Protein AF-A0A9Q0P7J5-F1 (afdb_monomer_lite)

Structure (mmCIF, N/CA/C/O backbone):
data_AF-A0A9Q0P7J5-F1
#
_entry.id   AF-A0A9Q0P7J5-F1
#
loop_
_atom_site.group_PDB
_atom_site.id
_atom_site.type_symbol
_atom_site.label_atom_id
_atom_site.label_alt_id
_atom_site.label_comp_id
_atom_site.label_asym_id
_atom_site.label_entity_id
_atom_site.label_seq_id
_atom_site.pdbx_PDB_ins_code
_atom_site.Cartn_x
_atom_site.Cartn_y
_atom_site.Cartn_z
_atom_site.occupancy
_atom_site.B_iso_or_equiv
_atom_site.auth_seq_id
_atom_site.auth_comp_id
_atom_site.auth_asym_id
_atom_site.auth_atom_id
_atom_site.pdbx_PDB_model_num
ATOM 1 N N . MET A 1 1 ? 75.384 2.732 -0.568 1.00 42.72 1 MET A N 1
ATOM 2 C CA . MET A 1 1 ? 74.610 3.486 0.441 1.00 42.72 1 MET A CA 1
ATOM 3 C C . MET A 1 1 ? 73.127 3.228 0.203 1.00 42.72 1 MET A C 1
ATOM 5 O O . MET A 1 1 ? 72.588 3.814 -0.728 1.00 42.72 1 MET A O 1
ATOM 9 N N . PRO A 1 2 ? 72.485 2.300 0.934 1.00 42.25 2 PRO A N 1
ATOM 10 C CA . PRO A 1 2 ? 71.055 2.042 0.808 1.00 42.25 2 PRO A CA 1
ATOM 11 C C . PRO A 1 2 ? 70.275 2.961 1.760 1.00 42.25 2 PRO A C 1
ATOM 13 O O . PRO A 1 2 ? 70.512 2.957 2.964 1.00 42.25 2 PRO A O 1
ATOM 16 N N . GLY A 1 3 ? 69.371 3.772 1.210 1.00 39.25 3 GLY A N 1
ATOM 17 C CA . GLY A 1 3 ? 68.457 4.631 1.963 1.00 39.25 3 GLY A CA 1
ATOM 18 C C . GLY A 1 3 ? 67.055 4.035 1.963 1.00 39.25 3 GLY A C 1
ATOM 19 O O . GLY A 1 3 ? 66.288 4.227 1.026 1.00 39.25 3 GLY A O 1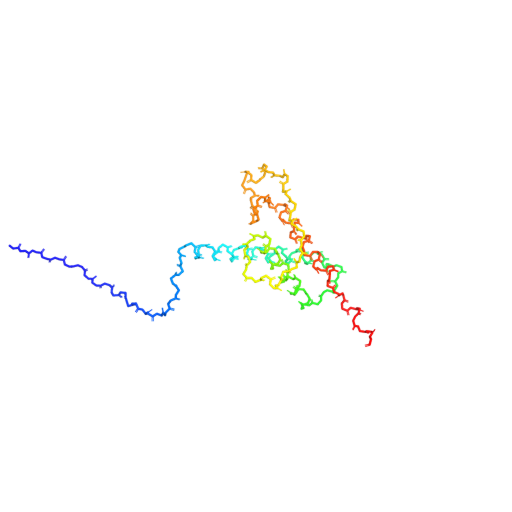
ATOM 20 N N . ASN A 1 4 ? 66.748 3.298 3.019 1.00 41.31 4 ASN A N 1
ATOM 21 C CA . ASN A 1 4 ? 65.424 2.833 3.405 1.00 41.31 4 ASN A CA 1
ATOM 22 C C . ASN A 1 4 ? 64.590 3.995 3.973 1.00 41.31 4 ASN A C 1
ATOM 24 O O . ASN A 1 4 ? 65.035 4.710 4.868 1.00 41.31 4 ASN A O 1
ATOM 28 N N . LYS A 1 5 ? 63.351 4.166 3.500 1.00 43.53 5 LYS A N 1
ATOM 29 C CA . LYS A 1 5 ? 62.332 4.961 4.201 1.00 43.53 5 LYS A CA 1
ATOM 30 C C . LYS A 1 5 ? 60.998 4.223 4.201 1.00 43.53 5 LYS A C 1
ATOM 32 O O . LYS A 1 5 ? 60.307 4.132 3.195 1.00 43.53 5 LYS A O 1
ATOM 37 N N . GLN A 1 6 ? 60.701 3.688 5.376 1.00 51.03 6 GLN A N 1
ATOM 38 C CA . GLN A 1 6 ? 59.421 3.176 5.843 1.00 51.03 6 GLN A CA 1
ATOM 39 C C . GLN A 1 6 ? 58.474 4.356 6.123 1.00 51.03 6 GLN A C 1
ATOM 41 O O . GLN A 1 6 ? 58.917 5.346 6.710 1.00 51.03 6 GLN A O 1
ATOM 46 N N . PRO A 1 7 ? 57.175 4.244 5.813 1.00 42.44 7 PRO A N 1
ATOM 47 C CA . PRO A 1 7 ? 56.157 4.978 6.542 1.00 42.44 7 PRO A CA 1
ATOM 48 C C . PRO A 1 7 ? 55.282 4.012 7.345 1.00 42.44 7 PRO A C 1
ATOM 50 O O . PRO A 1 7 ? 54.513 3.225 6.807 1.00 42.44 7 PRO A O 1
ATOM 53 N N . HIS A 1 8 ? 55.488 4.102 8.655 1.00 39.41 8 HIS A N 1
ATOM 54 C CA . HIS A 1 8 ? 54.480 4.150 9.709 1.00 39.41 8 HIS A CA 1
ATOM 55 C C . HIS A 1 8 ? 53.207 3.299 9.548 1.00 39.41 8 HIS A C 1
ATOM 57 O O . HIS A 1 8 ? 52.228 3.677 8.911 1.00 39.41 8 HIS A O 1
ATOM 63 N N . GLU A 1 9 ? 53.225 2.196 10.290 1.00 45.38 9 GLU A N 1
ATOM 64 C CA . GLU A 1 9 ? 52.096 1.551 10.954 1.00 45.38 9 GLU A CA 1
ATOM 65 C C . GLU A 1 9 ? 50.979 2.549 11.331 1.00 45.38 9 GLU A C 1
ATOM 67 O O . GLU A 1 9 ? 51.155 3.407 12.201 1.00 45.38 9 GLU A O 1
ATOM 72 N N . PHE A 1 10 ? 49.800 2.414 10.720 1.00 36.84 10 PHE A N 1
ATOM 73 C CA . PHE A 1 10 ? 48.548 2.863 11.327 1.00 36.84 10 PHE A CA 1
ATOM 74 C C . PHE A 1 10 ? 47.752 1.610 11.676 1.00 36.84 10 PHE A C 1
ATOM 76 O O . PHE A 1 10 ? 47.088 1.000 10.836 1.00 36.84 10 PHE A O 1
ATOM 83 N N . GLY A 1 11 ? 47.923 1.173 12.923 1.00 42.06 11 GLY A N 1
ATOM 84 C CA . GLY A 1 11 ? 47.340 -0.049 13.451 1.00 42.06 11 GLY A CA 1
ATOM 85 C C . GLY A 1 11 ? 45.819 -0.020 13.372 1.00 42.06 11 GLY A C 1
ATOM 86 O O . GLY A 1 11 ? 45.150 0.588 14.204 1.00 42.06 11 GLY A O 1
ATOM 87 N N . SER A 1 12 ? 45.264 -0.748 12.407 1.00 46.06 12 SER A N 1
ATOM 88 C CA . SER A 1 12 ? 43.865 -1.156 12.450 1.00 46.06 12 SER A CA 1
ATOM 89 C C . SER A 1 12 ? 43.766 -2.333 13.414 1.00 46.06 12 SER A C 1
ATOM 91 O O . SER A 1 12 ? 43.952 -3.485 13.028 1.00 46.06 12 SER A O 1
ATOM 93 N N . LYS A 1 13 ? 43.516 -2.053 14.699 1.00 46.34 13 LYS A N 1
ATOM 94 C CA . LYS A 1 13 ? 43.092 -3.090 15.645 1.00 46.34 13 LYS A CA 1
ATOM 95 C C . LYS A 1 13 ? 41.764 -3.657 15.146 1.00 46.34 13 LYS A C 1
ATOM 97 O O . LYS A 1 13 ? 40.708 -3.069 15.364 1.00 46.34 13 LYS A O 1
ATOM 102 N N . ALA A 1 14 ? 41.832 -4.800 14.472 1.00 42.16 14 ALA A N 1
ATOM 103 C CA . ALA A 1 14 ? 40.679 -5.632 14.194 1.00 42.16 14 ALA A CA 1
ATOM 104 C C . ALA A 1 14 ? 40.123 -6.130 15.535 1.00 42.16 14 ALA A C 1
ATOM 106 O O . ALA A 1 14 ? 40.685 -7.020 16.172 1.00 42.16 14 ALA A O 1
ATOM 107 N N . MET A 1 15 ? 39.029 -5.524 15.991 1.00 47.53 15 MET A N 1
ATOM 108 C CA . MET A 1 15 ? 38.171 -6.145 16.991 1.00 47.53 15 MET A CA 1
ATOM 109 C C . MET A 1 15 ? 37.381 -7.233 16.268 1.00 47.53 15 MET A C 1
ATOM 111 O O . MET A 1 15 ? 36.366 -6.973 15.623 1.00 47.53 15 MET A O 1
ATOM 115 N N . THR A 1 16 ? 37.903 -8.453 16.327 1.00 47.44 16 THR A N 1
ATOM 116 C CA . THR A 1 16 ? 37.244 -9.660 15.839 1.00 47.44 16 THR A CA 1
ATOM 117 C C . THR A 1 16 ? 35.948 -9.867 16.621 1.00 47.44 16 THR A C 1
ATOM 119 O O . THR A 1 16 ? 35.962 -10.322 17.762 1.00 47.44 16 THR A O 1
ATOM 122 N N . ARG A 1 17 ? 34.813 -9.539 16.000 1.00 48.16 17 ARG A N 1
ATOM 123 C CA . ARG A 1 17 ? 33.487 -10.034 16.388 1.00 48.16 17 ARG A CA 1
ATOM 124 C C . ARG A 1 17 ? 33.018 -11.006 15.296 1.00 48.16 17 ARG A C 1
ATOM 126 O O . ARG A 1 17 ? 33.199 -10.686 14.120 1.00 48.16 17 ARG A O 1
ATOM 133 N N . PRO A 1 18 ? 32.461 -12.187 15.622 1.00 54.00 18 PRO A N 1
ATOM 134 C CA . PRO A 1 18 ? 32.202 -13.201 14.607 1.00 54.00 18 PRO A CA 1
ATOM 135 C C . PRO A 1 18 ? 31.094 -12.775 13.637 1.00 54.00 18 PRO A C 1
ATOM 137 O O . PRO A 1 18 ? 29.954 -12.561 14.041 1.00 54.00 18 PRO A O 1
ATOM 140 N N . GLY A 1 19 ? 31.466 -12.696 12.359 1.00 50.53 19 GLY A N 1
ATOM 141 C CA . GLY A 1 19 ? 30.722 -13.302 11.257 1.00 50.53 19 GLY A CA 1
ATOM 142 C C . GLY A 1 19 ? 29.383 -12.689 10.867 1.00 50.53 19 GLY A C 1
ATOM 143 O O . GLY A 1 19 ? 28.373 -13.366 10.989 1.00 50.53 19 GLY A O 1
ATOM 144 N N . VAL A 1 20 ? 29.392 -11.500 10.259 1.00 57.41 20 VAL A N 1
ATOM 145 C CA . VAL A 1 20 ? 28.566 -11.250 9.065 1.00 57.41 20 VAL A CA 1
ATOM 146 C C . VAL A 1 20 ? 29.343 -10.297 8.153 1.00 57.41 20 VAL A C 1
ATOM 148 O O . VAL A 1 20 ? 29.255 -9.079 8.279 1.00 57.41 20 VAL A O 1
ATOM 151 N N . THR A 1 21 ? 30.157 -10.832 7.243 1.00 55.00 21 THR A N 1
ATOM 152 C CA . THR A 1 21 ? 30.627 -10.061 6.086 1.00 55.00 21 THR A CA 1
ATOM 153 C C . THR A 1 21 ? 29.415 -9.877 5.177 1.00 55.00 21 THR A C 1
ATOM 155 O O . THR A 1 21 ? 29.171 -10.679 4.279 1.00 55.00 21 THR A O 1
ATOM 158 N N . LEU A 1 22 ? 28.588 -8.868 5.471 1.00 53.03 22 LEU A N 1
ATOM 159 C CA . LEU A 1 22 ? 27.503 -8.474 4.580 1.00 53.03 22 LEU A CA 1
ATOM 160 C C . LEU A 1 22 ? 28.146 -8.116 3.240 1.00 53.03 22 LEU A C 1
ATOM 162 O O . LEU A 1 22 ? 29.020 -7.250 3.161 1.00 53.03 22 LEU A O 1
ATOM 166 N N . SER A 1 23 ? 27.754 -8.831 2.188 1.00 60.97 23 SER A N 1
ATOM 167 C CA . SER A 1 23 ? 28.188 -8.509 0.832 1.00 60.97 23 SER A CA 1
ATOM 168 C C . SER A 1 23 ? 27.826 -7.051 0.534 1.00 60.97 23 SER A C 1
ATOM 170 O O . SER A 1 23 ? 26.774 -6.579 0.962 1.00 60.97 23 SER A O 1
ATOM 172 N N . SER A 1 24 ? 28.651 -6.333 -0.235 1.00 61.41 24 SER A N 1
ATOM 173 C CA . SER A 1 24 ? 28.360 -4.949 -0.657 1.00 61.41 24 SER A CA 1
ATOM 174 C C . SER A 1 24 ? 26.966 -4.806 -1.303 1.00 61.41 24 SER A C 1
ATOM 176 O O . SER A 1 24 ? 26.332 -3.756 -1.206 1.00 61.41 24 SER A O 1
ATOM 178 N N . ASN A 1 25 ? 26.443 -5.891 -1.885 1.00 60.34 25 ASN A N 1
ATOM 179 C CA . ASN A 1 25 ? 25.081 -5.963 -2.414 1.00 60.34 25 ASN A CA 1
ATOM 180 C C . ASN A 1 25 ? 23.998 -5.958 -1.319 1.00 60.34 25 ASN A C 1
ATOM 182 O O . ASN A 1 25 ? 22.964 -5.325 -1.495 1.00 60.34 25 ASN A O 1
ATOM 186 N N . GLN A 1 26 ? 24.254 -6.599 -0.178 1.00 61.03 26 GLN A N 1
ATOM 187 C CA . GLN A 1 26 ? 23.316 -6.735 0.939 1.00 61.03 26 GLN A CA 1
ATOM 188 C C . GLN A 1 26 ? 23.154 -5.415 1.707 1.00 61.03 26 GLN A C 1
ATOM 190 O O . GLN A 1 26 ? 22.040 -5.032 2.037 1.00 61.03 26 GLN A O 1
ATOM 195 N N . VAL A 1 27 ? 24.247 -4.663 1.887 1.00 62.06 27 VAL A N 1
ATOM 196 C CA . VAL A 1 27 ? 24.220 -3.323 2.507 1.00 62.06 27 VAL A CA 1
ATOM 197 C C . VAL A 1 27 ? 23.399 -2.331 1.671 1.00 62.06 27 VAL A C 1
ATOM 199 O O . VAL A 1 27 ? 22.658 -1.510 2.209 1.00 62.06 27 VAL A O 1
ATOM 202 N N . ARG A 1 28 ? 23.500 -2.413 0.336 1.00 62.91 28 ARG A N 1
ATOM 203 C CA . ARG A 1 28 ? 22.781 -1.517 -0.584 1.00 62.91 28 ARG A CA 1
ATOM 204 C C . ARG A 1 28 ? 21.285 -1.839 -0.661 1.00 62.91 28 ARG A C 1
ATOM 206 O O . ARG A 1 28 ? 20.469 -0.925 -0.746 1.00 62.91 28 ARG A O 1
ATOM 213 N N . GLU A 1 29 ? 20.937 -3.121 -0.604 1.00 66.56 29 GLU A N 1
ATOM 214 C CA . GLU A 1 29 ? 19.552 -3.605 -0.564 1.00 66.56 29 GLU A CA 1
ATOM 215 C C . GLU A 1 29 ? 18.862 -3.256 0.763 1.00 66.56 29 GLU A C 1
ATOM 217 O O . GLU A 1 29 ? 17.715 -2.809 0.771 1.00 66.56 29 GLU A O 1
ATOM 222 N N . GLU A 1 30 ? 19.586 -3.359 1.880 1.00 72.19 30 GLU A N 1
ATOM 223 C CA . GLU A 1 30 ? 19.075 -3.010 3.206 1.00 72.19 30 GLU A CA 1
ATOM 224 C C . GLU A 1 30 ? 18.786 -1.502 3.335 1.00 72.19 30 GLU A C 1
ATOM 226 O O . GLU A 1 30 ? 17.729 -1.113 3.832 1.00 72.19 30 GLU A O 1
ATOM 231 N N . SER A 1 31 ? 19.661 -0.639 2.803 1.00 77.62 31 SER A N 1
ATOM 232 C CA . SER A 1 31 ? 19.413 0.812 2.744 1.00 77.62 31 SER A CA 1
ATOM 233 C C . SER A 1 31 ? 18.169 1.149 1.917 1.00 77.62 31 SER A C 1
ATOM 235 O O . SER A 1 31 ? 17.321 1.921 2.360 1.00 77.62 31 SER A O 1
ATOM 237 N N . GLN A 1 32 ? 18.018 0.529 0.741 1.00 80.69 32 GLN A N 1
ATOM 238 C CA . GLN A 1 32 ? 16.853 0.740 -0.120 1.00 80.69 32 GLN A CA 1
ATOM 239 C C . GLN A 1 32 ? 15.550 0.306 0.566 1.00 80.69 32 GLN A C 1
ATOM 241 O O . GLN A 1 32 ? 14.512 0.951 0.399 1.00 80.69 32 GLN A O 1
ATOM 246 N N . PHE A 1 33 ? 15.590 -0.778 1.343 1.00 85.69 33 PHE A N 1
ATOM 247 C CA . PHE A 1 33 ? 14.446 -1.236 2.123 1.00 85.69 33 PHE A CA 1
ATOM 248 C C . PHE A 1 33 ? 13.982 -0.178 3.132 1.00 85.69 33 PHE A C 1
ATOM 250 O O . PHE A 1 33 ? 12.781 0.100 3.202 1.00 85.69 33 PHE A O 1
ATOM 257 N N . TYR A 1 34 ? 14.904 0.428 3.889 1.00 87.62 34 TYR A N 1
ATOM 258 C CA . TYR A 1 34 ? 14.554 1.449 4.881 1.00 87.62 34 TYR A CA 1
ATOM 259 C C . TYR A 1 34 ? 13.933 2.694 4.234 1.00 87.62 34 TYR A C 1
ATOM 261 O O . TYR A 1 34 ? 12.864 3.118 4.677 1.00 87.62 34 TYR A O 1
ATOM 269 N N . ASP A 1 35 ? 14.512 3.194 3.139 1.00 88.12 35 ASP A N 1
ATOM 270 C CA . ASP A 1 35 ? 13.997 4.370 2.420 1.00 88.12 35 ASP A CA 1
ATOM 271 C C . ASP A 1 35 ? 12.578 4.133 1.874 1.00 88.12 35 ASP A C 1
ATOM 273 O O . ASP A 1 35 ? 11.671 4.962 2.011 1.00 88.12 35 ASP A O 1
ATOM 277 N N . VAL A 1 36 ? 12.351 2.963 1.262 1.00 88.00 36 VAL A N 1
ATOM 278 C CA . VAL A 1 36 ? 11.033 2.593 0.726 1.00 88.00 36 VAL A CA 1
ATOM 279 C C . VAL A 1 36 ? 10.020 2.426 1.854 1.00 88.00 36 VAL A C 1
ATOM 281 O O . VAL A 1 36 ? 8.881 2.882 1.726 1.00 88.00 36 VAL A O 1
ATOM 284 N N . LYS A 1 37 ? 10.420 1.794 2.960 1.00 91.31 37 LYS A N 1
ATOM 285 C CA . LYS A 1 37 ? 9.559 1.576 4.122 1.00 91.31 37 LYS A CA 1
A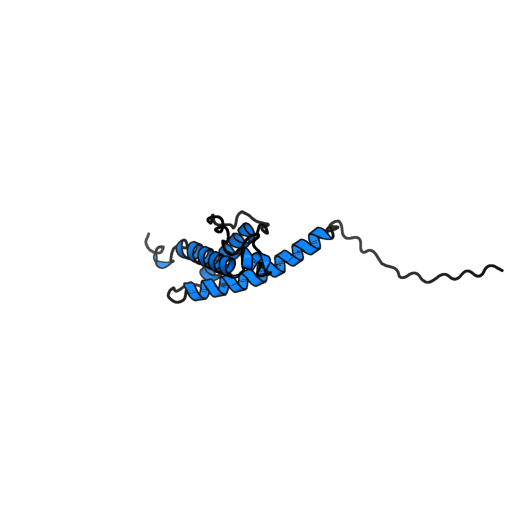TOM 286 C C . LYS A 1 37 ? 9.126 2.893 4.759 1.00 91.31 37 LYS A C 1
ATOM 288 O O . LYS A 1 37 ? 7.942 3.037 5.049 1.00 91.31 37 LYS A O 1
ATOM 293 N N . GLU A 1 38 ? 10.034 3.846 4.955 1.00 92.38 38 GLU A N 1
ATOM 294 C CA . GLU A 1 38 ? 9.704 5.150 5.541 1.00 92.38 38 GLU A CA 1
ATOM 295 C C . GLU A 1 38 ? 8.686 5.905 4.677 1.00 92.38 38 GLU A C 1
ATOM 297 O O . GLU A 1 38 ? 7.623 6.317 5.158 1.00 92.38 38 GLU A O 1
ATOM 302 N N . LYS A 1 39 ? 8.955 6.001 3.368 1.00 92.44 39 LYS A N 1
ATOM 303 C CA . LYS A 1 39 ? 8.036 6.634 2.414 1.00 92.44 39 LYS A CA 1
ATOM 304 C C . LYS A 1 39 ? 6.660 5.971 2.441 1.00 92.44 39 LYS A C 1
ATOM 306 O O . LYS A 1 39 ? 5.634 6.650 2.472 1.00 92.44 39 LYS A O 1
ATOM 311 N N . LEU A 1 40 ? 6.638 4.642 2.450 1.00 93.25 40 LEU A N 1
ATOM 312 C CA . LEU A 1 40 ? 5.409 3.866 2.472 1.00 93.25 40 LEU A CA 1
ATOM 313 C C . LEU A 1 40 ? 4.612 4.081 3.761 1.00 93.25 40 LEU A C 1
ATOM 315 O O . LEU A 1 40 ? 3.397 4.241 3.698 1.00 93.25 40 LEU A O 1
ATOM 319 N N . GLN A 1 41 ? 5.275 4.131 4.917 1.00 95.06 41 GLN A N 1
ATOM 320 C CA . GLN A 1 41 ? 4.617 4.402 6.195 1.00 95.06 41 GLN A CA 1
ATOM 321 C C . GLN A 1 41 ? 3.918 5.765 6.197 1.00 95.06 41 GLN A C 1
ATOM 323 O O . GLN A 1 41 ? 2.800 5.867 6.700 1.00 95.06 41 GLN A O 1
ATOM 328 N N . SER A 1 42 ? 4.540 6.793 5.613 1.00 96.19 42 SER A N 1
ATOM 329 C CA . SER A 1 42 ? 3.916 8.112 5.449 1.00 96.19 42 SER A CA 1
ATOM 330 C C . SER A 1 42 ? 2.667 8.041 4.561 1.00 96.19 42 SER A C 1
ATOM 332 O O . SER A 1 42 ? 1.590 8.477 4.965 1.00 96.19 42 SER A O 1
ATOM 334 N N . MET A 1 43 ? 2.766 7.394 3.394 1.00 96.62 43 MET A N 1
ATOM 335 C CA . MET A 1 43 ? 1.627 7.220 2.483 1.00 96.62 43 MET A CA 1
ATOM 336 C C . MET A 1 43 ? 0.473 6.449 3.133 1.00 96.62 43 MET A C 1
ATOM 338 O O . MET A 1 43 ? -0.679 6.867 3.044 1.00 96.62 43 MET A O 1
ATOM 342 N N . VAL A 1 44 ? 0.779 5.343 3.814 1.00 97.06 44 VAL A N 1
ATOM 343 C CA . VAL A 1 44 ? -0.210 4.519 4.520 1.00 97.06 44 VAL A CA 1
ATOM 344 C C . VAL A 1 44 ? -0.928 5.334 5.589 1.00 97.06 44 VAL A C 1
ATOM 346 O O . VAL A 1 44 ? -2.152 5.290 5.645 1.00 97.06 44 VAL A O 1
ATOM 349 N N . LYS A 1 45 ? -0.197 6.101 6.408 1.00 96.25 45 LYS A N 1
ATOM 350 C CA . LYS A 1 45 ? -0.797 6.953 7.444 1.00 96.25 45 LYS A CA 1
ATOM 351 C C . LYS A 1 45 ? -1.710 8.023 6.849 1.00 96.25 45 LYS A C 1
ATOM 353 O O . LYS A 1 45 ? -2.802 8.221 7.370 1.00 96.25 45 LYS A O 1
ATOM 358 N N . ASN A 1 46 ? -1.293 8.668 5.759 1.00 96.81 46 ASN A N 1
ATOM 359 C CA . ASN A 1 46 ? -2.094 9.697 5.091 1.00 96.81 46 ASN A CA 1
ATOM 360 C C . ASN A 1 46 ? -3.399 9.118 4.530 1.00 96.81 46 ASN A C 1
ATOM 362 O O . ASN A 1 46 ? -4.474 9.659 4.785 1.00 96.81 46 ASN A O 1
ATOM 366 N N . HIS A 1 47 ? -3.320 7.989 3.815 1.00 97.38 47 HIS A N 1
ATOM 367 C CA . HIS A 1 47 ? -4.508 7.312 3.286 1.00 97.38 47 HIS A CA 1
ATOM 368 C C . HIS A 1 47 ? -5.407 6.792 4.401 1.00 97.38 47 HIS A C 1
ATOM 370 O O . HIS A 1 47 ? -6.618 6.960 4.319 1.00 97.38 47 HIS A O 1
ATOM 376 N N . LEU A 1 48 ? -4.836 6.206 5.457 1.00 95.62 48 LEU A N 1
ATOM 377 C CA . LEU A 1 48 ? -5.612 5.712 6.590 1.00 95.62 48 LEU A CA 1
ATOM 378 C C . LEU A 1 48 ? -6.347 6.854 7.289 1.00 95.62 48 LEU A C 1
ATOM 380 O O . LEU A 1 48 ? -7.547 6.739 7.483 1.00 95.62 48 LEU A O 1
ATOM 384 N N . GLY A 1 49 ? -5.664 7.965 7.580 1.00 93.81 49 GLY A N 1
ATOM 385 C CA . GLY A 1 49 ? -6.286 9.140 8.192 1.00 93.81 49 GLY A CA 1
ATOM 386 C C . GLY A 1 49 ? -7.394 9.748 7.328 1.00 93.81 49 GLY A C 1
ATOM 387 O O . GLY A 1 49 ? -8.439 10.124 7.849 1.00 93.81 49 GLY A O 1
ATOM 388 N N . SER A 1 50 ? -7.209 9.793 6.004 1.00 94.94 50 SER A N 1
ATOM 389 C CA . SER A 1 50 ? -8.251 10.265 5.085 1.00 94.94 50 SER A CA 1
ATOM 390 C C . SER A 1 50 ? -9.448 9.314 5.009 1.00 94.94 50 SER A C 1
ATOM 392 O O . SER A 1 50 ? -10.580 9.778 4.921 1.00 94.94 50 SER A O 1
ATOM 394 N N . LEU A 1 51 ? -9.215 7.999 5.004 1.00 93.88 51 LEU A N 1
ATOM 395 C CA . LEU A 1 51 ? -10.269 6.985 4.902 1.00 93.88 51 LEU A CA 1
ATOM 396 C C . LEU A 1 51 ? -11.026 6.796 6.220 1.00 93.88 51 LEU A C 1
ATOM 398 O O . LEU A 1 51 ? -12.197 6.425 6.200 1.00 93.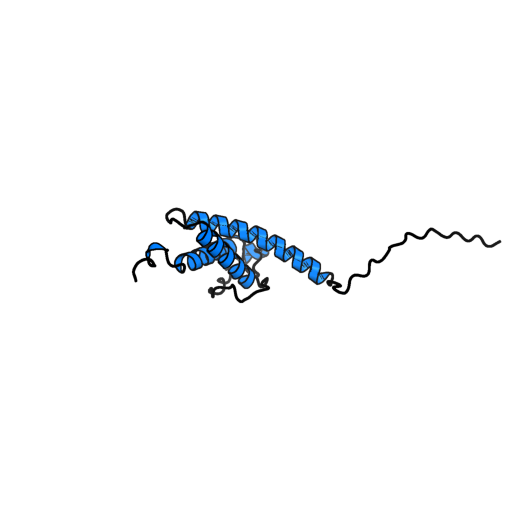88 51 LEU A O 1
ATOM 402 N N . SER A 1 52 ? -10.371 7.051 7.352 1.00 91.62 52 SER A N 1
ATOM 403 C CA . SER A 1 52 ? -10.961 6.941 8.682 1.00 91.62 52 SER A CA 1
ATOM 404 C C . SER A 1 52 ? -11.598 8.238 9.176 1.00 91.62 52 SER A C 1
ATOM 406 O O . SER A 1 52 ? -11.986 8.286 10.334 1.00 91.62 52 SER A O 1
ATOM 408 N N . HIS A 1 53 ? -11.708 9.288 8.354 1.00 88.69 53 HIS A N 1
ATOM 409 C CA . HIS A 1 53 ? -12.265 10.579 8.786 1.00 88.69 53 HIS A CA 1
ATOM 410 C C . HIS A 1 53 ? -13.650 10.434 9.441 1.00 88.69 53 HIS A C 1
ATOM 412 O O . HIS A 1 53 ? -13.903 11.010 10.493 1.00 88.69 53 HIS A O 1
ATOM 418 N N . ASP A 1 54 ? -14.509 9.593 8.862 1.00 84.31 54 ASP A N 1
ATOM 419 C CA . ASP A 1 54 ? -15.870 9.348 9.357 1.00 84.31 54 ASP A CA 1
ATOM 420 C C . ASP A 1 54 ? -15.967 8.071 10.213 1.00 84.31 54 ASP A C 1
ATOM 422 O O . ASP A 1 54 ? -17.046 7.514 10.413 1.00 84.31 54 ASP A O 1
ATOM 426 N N . THR A 1 55 ? -14.831 7.524 10.656 1.00 83.31 55 THR A N 1
ATOM 427 C CA . THR A 1 55 ? -14.767 6.281 11.431 1.00 83.31 55 THR A CA 1
ATOM 428 C C . THR A 1 55 ? -13.902 6.467 12.666 1.00 83.31 55 THR A C 1
ATOM 430 O O . THR A 1 55 ? -12.697 6.667 12.563 1.00 83.31 55 THR A O 1
ATOM 433 N N . GLU A 1 56 ? -14.494 6.293 13.844 1.00 80.25 56 GLU A N 1
ATOM 434 C CA . GLU A 1 56 ? -13.734 6.225 15.090 1.00 80.25 56 GLU A CA 1
ATOM 435 C C . GLU A 1 56 ? -12.900 4.934 15.116 1.00 80.25 56 GLU A C 1
ATOM 437 O O . GLU A 1 56 ? -13.402 3.841 15.386 1.00 80.25 56 GLU A O 1
ATOM 442 N N . LEU A 1 57 ? -11.619 5.056 14.765 1.00 85.44 57 LEU A N 1
ATOM 443 C CA . LEU A 1 57 ? -10.614 4.021 14.978 1.00 85.44 57 LEU A CA 1
ATOM 444 C C . LEU A 1 57 ? -9.860 4.352 16.261 1.00 85.44 57 LEU A C 1
ATOM 446 O O . LEU A 1 57 ? -9.304 5.444 16.390 1.00 85.44 57 LEU A O 1
ATOM 450 N N . ASP A 1 58 ? -9.789 3.402 17.188 1.00 88.25 58 ASP A N 1
ATOM 451 C CA . ASP A 1 58 ? -8.880 3.536 18.317 1.00 88.25 58 ASP A CA 1
ATOM 452 C C . ASP A 1 58 ? -7.415 3.494 17.842 1.00 88.25 58 ASP A C 1
ATOM 454 O O . ASP A 1 58 ? -7.082 3.037 16.739 1.00 88.25 58 ASP A O 1
ATOM 458 N N . HIS A 1 59 ? -6.521 3.978 18.701 1.00 89.00 59 HIS A N 1
ATOM 459 C CA . HIS A 1 59 ? -5.095 4.073 18.406 1.00 89.00 59 HIS A CA 1
ATOM 460 C C . HIS A 1 59 ? -4.456 2.716 18.054 1.00 89.00 59 HIS A C 1
ATOM 462 O O . HIS A 1 59 ? -3.600 2.646 17.163 1.00 89.00 59 HIS A O 1
ATOM 468 N N . ASP A 1 60 ? -4.865 1.634 18.716 1.00 90.25 60 ASP A N 1
ATOM 469 C CA . ASP A 1 60 ? -4.284 0.312 18.502 1.00 90.25 60 ASP A CA 1
ATOM 470 C C . ASP A 1 60 ? -4.761 -0.285 17.177 1.00 90.25 60 ASP A C 1
ATOM 472 O O . ASP A 1 60 ? -3.936 -0.790 16.408 1.00 90.25 60 ASP A O 1
ATOM 476 N N . THR A 1 61 ? -6.042 -0.124 16.833 1.00 90.50 61 THR A N 1
ATOM 477 C CA . THR A 1 61 ? -6.566 -0.486 15.507 1.00 90.50 61 THR A CA 1
ATOM 478 C C . THR A 1 61 ? -5.890 0.320 14.401 1.00 90.50 61 THR A C 1
ATOM 480 O O . THR A 1 61 ? -5.478 -0.250 13.387 1.00 90.50 61 THR A O 1
ATOM 483 N N . PHE A 1 62 ? -5.693 1.629 14.589 1.00 91.75 62 PHE A N 1
ATOM 484 C CA . PHE A 1 62 ? -4.991 2.469 13.617 1.00 91.75 62 PHE A CA 1
ATOM 485 C C . PHE A 1 62 ? -3.557 1.974 13.370 1.00 91.75 62 PHE A C 1
ATOM 487 O O . PHE A 1 62 ? -3.111 1.828 12.223 1.00 91.75 62 PHE A O 1
ATOM 494 N N . LYS A 1 63 ? -2.823 1.673 14.449 1.00 92.69 63 LYS A N 1
ATOM 495 C CA . LYS A 1 63 ? -1.459 1.134 14.385 1.00 92.69 63 LYS A CA 1
ATOM 496 C C . LYS A 1 63 ? -1.426 -0.236 13.712 1.00 92.69 63 LYS A C 1
ATOM 498 O O . LYS A 1 63 ? -0.507 -0.520 12.940 1.00 92.69 63 LYS A O 1
ATOM 503 N N . ASP A 1 64 ? -2.410 -1.078 13.988 1.00 91.69 64 ASP A N 1
ATOM 504 C CA . ASP A 1 64 ? -2.503 -2.418 13.430 1.00 91.69 64 ASP A CA 1
ATOM 505 C C . ASP A 1 64 ? -2.805 -2.414 11.926 1.00 91.69 64 ASP A C 1
ATOM 507 O O . ASP A 1 64 ? -2.113 -3.091 11.157 1.00 91.69 64 ASP A O 1
ATOM 511 N N . ILE A 1 65 ? -3.744 -1.573 11.478 1.00 92.81 65 ILE A N 1
ATOM 512 C CA . ILE A 1 65 ? -4.025 -1.355 10.051 1.00 92.81 65 ILE A CA 1
ATOM 513 C C . ILE A 1 65 ? -2.793 -0.777 9.352 1.00 92.81 65 ILE A C 1
ATOM 515 O O . ILE A 1 65 ? -2.404 -1.268 8.290 1.00 92.81 65 ILE A O 1
ATOM 519 N N . SER A 1 66 ? -2.139 0.219 9.958 1.00 94.12 66 SER A N 1
ATOM 520 C CA . SER A 1 66 ? -0.927 0.835 9.407 1.00 94.12 66 SER A CA 1
ATOM 521 C C . SER A 1 66 ? 0.196 -0.188 9.217 1.00 94.12 66 SER A C 1
ATOM 523 O O . SER A 1 66 ? 0.820 -0.251 8.153 1.00 94.12 66 SER A O 1
ATOM 525 N N . ARG A 1 67 ? 0.439 -1.026 10.235 1.00 92.94 67 ARG A N 1
ATOM 526 C CA . ARG A 1 67 ? 1.438 -2.100 10.184 1.00 92.94 67 ARG A CA 1
ATOM 527 C C . ARG A 1 67 ? 1.086 -3.101 9.088 1.00 92.94 67 ARG A C 1
ATOM 529 O O . ARG A 1 67 ? 1.881 -3.299 8.173 1.00 92.94 67 ARG A O 1
ATOM 536 N N . SER A 1 68 ? -0.122 -3.653 9.131 1.00 91.88 68 SER A N 1
ATOM 537 C CA . SER A 1 68 ? -0.584 -4.677 8.185 1.00 91.88 68 SER A CA 1
ATOM 538 C C . SER A 1 68 ? -0.522 -4.192 6.732 1.00 91.88 68 SER A C 1
ATOM 540 O O . SER A 1 68 ? -0.077 -4.922 5.846 1.00 91.88 68 SER A O 1
ATOM 542 N N . SER A 1 69 ? -0.902 -2.935 6.484 1.00 93.94 69 SER A N 1
ATOM 543 C CA . SER A 1 69 ? -0.834 -2.317 5.154 1.00 93.94 69 SER A CA 1
ATOM 544 C C . SER A 1 69 ? 0.606 -2.158 4.681 1.00 93.94 69 SER A C 1
ATOM 546 O O . SER A 1 69 ? 0.928 -2.534 3.557 1.00 93.94 69 SER A O 1
ATOM 548 N N . THR A 1 70 ? 1.492 -1.667 5.554 1.00 94.19 70 THR A N 1
ATOM 549 C CA . THR A 1 70 ? 2.918 -1.496 5.239 1.00 94.19 70 THR A CA 1
ATOM 550 C C . THR A 1 70 ? 3.554 -2.828 4.841 1.00 94.19 70 THR A C 1
ATOM 552 O O . THR A 1 70 ? 4.188 -2.911 3.793 1.00 94.19 70 THR A O 1
ATOM 555 N N . HIS A 1 71 ? 3.345 -3.884 5.632 1.00 91.44 71 HIS A N 1
ATOM 556 C CA . HIS A 1 71 ? 3.880 -5.217 5.337 1.00 91.44 71 HIS A CA 1
ATOM 557 C C . HIS A 1 71 ? 3.327 -5.777 4.025 1.00 91.44 71 HIS A C 1
ATOM 559 O O . HIS A 1 71 ? 4.088 -6.180 3.149 1.00 91.44 71 HIS A O 1
ATOM 565 N N . THR A 1 72 ? 2.013 -5.669 3.826 1.00 91.38 72 THR A N 1
ATOM 566 C CA . THR A 1 72 ? 1.353 -6.129 2.598 1.00 91.38 72 THR A CA 1
ATOM 567 C C . THR A 1 72 ? 1.901 -5.440 1.341 1.00 91.38 72 THR A C 1
ATOM 569 O O . THR A 1 72 ? 2.097 -6.082 0.310 1.00 91.38 72 THR A O 1
ATOM 572 N N . ILE A 1 73 ? 2.197 -4.141 1.408 1.00 92.38 73 ILE A N 1
ATOM 573 C CA . ILE A 1 73 ? 2.724 -3.398 0.255 1.00 92.38 73 ILE A CA 1
ATOM 574 C C . ILE A 1 73 ? 4.220 -3.678 0.047 1.00 92.38 73 ILE A C 1
ATOM 576 O O . ILE A 1 73 ? 4.647 -3.827 -1.096 1.00 92.38 73 ILE A O 1
ATOM 580 N N . LEU A 1 74 ? 5.016 -3.828 1.114 1.00 90.12 74 LEU A N 1
ATOM 581 C CA . LEU A 1 74 ? 6.411 -4.280 0.998 1.00 90.12 74 LEU A CA 1
ATOM 582 C C . LEU A 1 74 ? 6.496 -5.657 0.322 1.00 90.12 74 LEU A C 1
ATOM 584 O O . LEU A 1 74 ? 7.356 -5.860 -0.536 1.00 90.12 74 LEU A O 1
ATOM 588 N N . ALA A 1 75 ? 5.565 -6.561 0.638 1.00 87.31 75 ALA A N 1
ATOM 589 C CA . ALA A 1 75 ? 5.430 -7.859 -0.018 1.00 87.31 75 ALA A CA 1
ATOM 590 C C . ALA A 1 75 ? 5.157 -7.720 -1.519 1.00 87.31 75 ALA A C 1
ATOM 592 O O . ALA A 1 75 ? 5.833 -8.348 -2.335 1.00 87.31 75 ALA A O 1
ATOM 593 N N . ALA A 1 76 ? 4.219 -6.845 -1.896 1.00 86.38 76 ALA A N 1
ATOM 594 C CA . ALA A 1 76 ? 3.904 -6.558 -3.295 1.00 86.38 76 ALA A CA 1
ATOM 595 C C . ALA A 1 76 ? 5.083 -5.919 -4.058 1.00 86.38 76 ALA A C 1
ATOM 597 O O . ALA A 1 76 ? 5.231 -6.132 -5.261 1.00 86.38 76 ALA A O 1
ATOM 598 N N . CYS A 1 77 ? 5.951 -5.178 -3.362 1.00 85.94 77 CYS A N 1
ATOM 599 C CA . CYS A 1 77 ? 7.203 -4.649 -3.908 1.00 85.94 77 CYS A CA 1
ATOM 600 C C . CYS A 1 77 ? 8.328 -5.699 -4.000 1.00 85.94 77 CYS A C 1
ATOM 602 O O . CYS A 1 77 ? 9.377 -5.406 -4.571 1.00 85.94 77 CYS A O 1
ATOM 604 N N . GLY A 1 78 ? 8.137 -6.905 -3.453 1.00 83.31 78 GLY A N 1
ATOM 605 C CA . GLY A 1 78 ? 9.167 -7.944 -3.378 1.00 83.31 78 GLY A CA 1
ATOM 606 C C . GLY A 1 78 ? 10.253 -7.672 -2.332 1.00 83.31 78 GLY A C 1
ATOM 607 O O . GLY A 1 78 ? 11.326 -8.256 -2.418 1.00 83.31 78 GLY A O 1
ATOM 608 N N . LEU A 1 79 ? 9.987 -6.788 -1.366 1.00 82.31 79 LEU A N 1
ATOM 609 C CA . LEU A 1 79 ? 10.936 -6.326 -0.344 1.00 82.31 79 LEU A CA 1
ATOM 610 C C . LEU A 1 79 ? 10.703 -6.977 1.029 1.00 82.31 79 LEU A C 1
ATOM 612 O O . LEU A 1 79 ? 11.157 -6.469 2.052 1.00 82.31 79 LEU A O 1
ATOM 616 N N . GLU A 1 80 ? 9.921 -8.050 1.101 1.00 69.31 80 GLU A N 1
ATOM 617 C CA . GLU A 1 80 ? 9.447 -8.554 2.384 1.00 69.31 80 GLU A CA 1
ATOM 618 C C . GLU A 1 80 ? 10.321 -9.649 3.008 1.00 69.31 80 GLU A C 1
ATOM 620 O O . GLU A 1 80 ? 10.632 -10.662 2.387 1.00 69.31 80 GLU A O 1
ATOM 625 N N . HIS A 1 81 ? 10.600 -9.482 4.306 1.00 65.19 81 HIS A N 1
ATOM 626 C CA . HIS A 1 81 ? 11.294 -10.452 5.159 1.00 65.19 81 HIS A CA 1
ATOM 627 C C . HIS A 1 81 ? 10.370 -11.343 6.027 1.00 65.19 81 HIS A C 1
ATOM 629 O O . HIS A 1 81 ? 10.860 -12.313 6.602 1.00 65.19 81 HIS A O 1
ATOM 635 N N . LYS A 1 82 ? 9.056 -11.066 6.159 1.00 64.00 82 LYS A N 1
ATOM 636 C CA . LYS A 1 82 ? 8.122 -11.839 7.019 1.00 64.00 82 LYS A CA 1
ATOM 637 C C . LYS A 1 82 ? 6.703 -11.987 6.439 1.00 64.00 82 LYS A C 1
ATOM 639 O O . LYS A 1 82 ? 5.787 -11.265 6.814 1.00 64.00 82 LYS A O 1
ATOM 644 N N . ARG A 1 83 ? 6.498 -13.018 5.612 1.00 61.56 83 ARG A N 1
ATOM 645 C CA . ARG A 1 83 ? 5.210 -13.343 4.956 1.00 61.56 83 ARG A CA 1
ATOM 646 C C . ARG A 1 83 ? 4.026 -13.615 5.897 1.00 61.56 83 ARG A C 1
ATOM 648 O O . ARG A 1 83 ? 2.885 -13.581 5.451 1.00 61.56 83 ARG A O 1
ATOM 655 N N . SER A 1 84 ? 4.270 -13.909 7.177 1.00 62.31 84 SER A N 1
ATOM 656 C CA . SER A 1 84 ? 3.219 -14.211 8.163 1.00 62.31 84 SER A CA 1
ATOM 657 C C . SER A 1 84 ? 2.327 -13.013 8.509 1.00 62.31 84 SER A C 1
ATOM 659 O O . SER A 1 84 ? 1.284 -13.196 9.124 1.00 62.31 84 SER A O 1
ATOM 661 N N . GLU A 1 85 ? 2.732 -11.796 8.140 1.00 63.69 85 GLU A N 1
ATOM 662 C CA . GLU A 1 85 ? 2.023 -10.549 8.458 1.00 63.69 85 GLU A CA 1
ATOM 663 C C . GLU A 1 85 ? 1.286 -9.950 7.238 1.00 63.69 85 GLU A C 1
ATOM 665 O O . GLU A 1 85 ? 0.753 -8.843 7.316 1.00 63.69 85 GLU A O 1
ATOM 670 N N . VAL A 1 86 ? 1.233 -10.673 6.110 1.00 73.50 86 VAL A N 1
ATOM 671 C CA . VAL A 1 86 ? 0.655 -10.188 4.844 1.00 73.50 86 VAL A CA 1
ATOM 672 C C . VAL A 1 86 ? -0.789 -10.608 4.665 1.00 73.50 86 VAL A C 1
ATOM 674 O O . VAL A 1 86 ? -1.129 -11.789 4.734 1.00 73.50 86 VAL A O 1
ATOM 677 N N . HIS A 1 87 ? -1.632 -9.649 4.291 1.00 76.75 87 HIS A N 1
ATOM 678 C CA . HIS A 1 87 ? -2.959 -9.955 3.779 1.00 76.75 87 HIS A CA 1
ATOM 679 C C . HIS A 1 87 ? -2.916 -10.259 2.282 1.00 76.75 87 HIS A C 1
ATOM 681 O O . HIS A 1 87 ? -2.282 -9.551 1.502 1.00 76.75 87 HIS A O 1
ATOM 687 N N . THR A 1 88 ? -3.675 -11.267 1.850 1.00 74.94 88 THR A N 1
ATOM 688 C CA . THR A 1 88 ? -3.867 -11.530 0.422 1.00 74.94 88 THR A CA 1
ATOM 689 C C . THR A 1 88 ? -4.582 -10.346 -0.231 1.00 74.94 88 THR A C 1
ATOM 691 O O . THR A 1 88 ? -5.754 -10.056 0.048 1.00 74.94 88 THR A O 1
ATOM 694 N N . VAL A 1 89 ? -3.862 -9.663 -1.114 1.00 73.06 89 VAL A N 1
ATOM 695 C CA . VAL A 1 89 ? -4.363 -8.580 -1.961 1.00 73.06 89 VAL A CA 1
ATOM 696 C C . VAL A 1 89 ? -4.235 -8.999 -3.424 1.00 73.06 89 VAL A C 1
ATOM 698 O O . VAL A 1 89 ? -3.401 -9.849 -3.741 1.00 73.06 89 VAL A O 1
ATOM 701 N N . PRO A 1 90 ? -5.080 -8.470 -4.327 1.00 73.12 90 PRO A N 1
ATOM 702 C CA . PRO A 1 90 ? -4.934 -8.747 -5.741 1.00 73.12 90 PRO A CA 1
ATOM 703 C C . PRO A 1 90 ? -3.580 -8.188 -6.177 1.00 73.12 90 PRO A C 1
ATOM 705 O O . PRO A 1 90 ? -3.142 -7.165 -5.633 1.00 73.12 90 PRO A O 1
ATOM 708 N N . PRO A 1 91 ? -2.919 -8.822 -7.154 1.00 67.38 91 PRO A N 1
ATOM 709 C CA . PRO A 1 91 ? -1.747 -8.216 -7.746 1.00 67.38 91 PRO A CA 1
ATOM 710 C C . PRO A 1 91 ? -2.127 -6.823 -8.270 1.00 67.38 91 PRO A C 1
ATOM 712 O O . PRO A 1 91 ? -3.229 -6.645 -8.804 1.00 67.38 91 PRO A O 1
ATOM 715 N N . PRO A 1 92 ? -1.247 -5.827 -8.114 1.00 68.25 92 PRO A N 1
ATOM 716 C CA . PRO A 1 92 ? -1.497 -4.495 -8.640 1.00 68.25 92 PRO A CA 1
ATOM 717 C C . PRO A 1 92 ? -1.722 -4.589 -10.143 1.00 68.25 92 PRO A C 1
ATOM 719 O O . PRO A 1 92 ? -0.989 -5.290 -10.844 1.00 68.25 92 PRO A O 1
ATOM 722 N N . SER A 1 93 ? -2.754 -3.909 -10.638 1.00 67.38 93 SER A N 1
ATOM 723 C CA . SER A 1 93 ? -3.036 -3.860 -12.070 1.00 67.38 93 SER A CA 1
ATOM 724 C C . SER A 1 93 ? -1.804 -3.358 -12.818 1.00 67.38 93 SER A C 1
ATOM 726 O O . SER A 1 93 ? -1.205 -2.356 -12.415 1.00 67.38 93 SER A O 1
ATOM 728 N N . THR A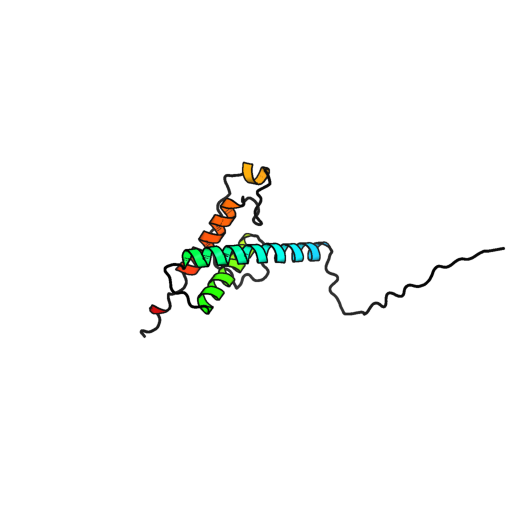 1 94 ? -1.444 -4.018 -13.920 1.00 69.69 94 THR A N 1
ATOM 729 C CA . THR A 1 94 ? -0.396 -3.534 -14.825 1.00 69.69 94 THR A CA 1
ATOM 730 C C . THR A 1 94 ? -0.682 -2.091 -15.216 1.00 69.69 94 THR A C 1
ATOM 732 O O . THR A 1 94 ? -1.754 -1.769 -15.729 1.00 69.69 94 THR A O 1
ATOM 735 N N . CYS A 1 95 ? 0.276 -1.210 -14.935 1.00 81.38 95 CYS A N 1
ATOM 736 C CA . CYS A 1 95 ? 0.140 0.211 -15.202 1.00 81.38 95 CYS A CA 1
ATOM 737 C C . CYS A 1 95 ? 0.096 0.456 -16.716 1.00 81.38 95 CYS A C 1
ATOM 739 O O . CYS A 1 95 ? 1.070 0.185 -17.414 1.00 81.38 95 CYS A O 1
ATOM 741 N N . ILE A 1 96 ? -1.003 1.027 -17.216 1.00 83.19 96 ILE A N 1
ATOM 742 C CA . ILE A 1 96 ? -1.128 1.437 -18.626 1.00 83.19 96 ILE A CA 1
ATOM 743 C C . ILE A 1 96 ? -0.320 2.705 -18.950 1.00 83.19 96 ILE A C 1
ATOM 745 O O . ILE A 1 96 ? -0.115 3.036 -20.112 1.00 83.19 96 ILE A O 1
ATOM 749 N N . HIS A 1 97 ? 0.180 3.414 -17.933 1.00 83.38 97 HIS A N 1
ATOM 750 C CA . HIS A 1 97 ? 0.955 4.648 -18.086 1.00 83.38 97 HIS A CA 1
ATOM 751 C C . HIS A 1 97 ? 2.446 4.373 -18.321 1.00 83.38 97 HIS A C 1
ATOM 753 O O . HIS A 1 97 ? 3.304 4.945 -17.640 1.00 83.38 97 HIS A O 1
ATOM 759 N N . ILE A 1 98 ? 2.758 3.476 -19.257 1.00 74.75 98 ILE A N 1
ATOM 760 C CA . ILE A 1 98 ? 4.132 3.049 -19.552 1.00 74.75 98 ILE A CA 1
ATOM 761 C C . ILE A 1 98 ? 5.013 4.264 -19.886 1.00 74.75 98 ILE A C 1
ATOM 763 O O . ILE A 1 98 ? 6.123 4.366 -19.367 1.00 74.75 98 ILE A O 1
ATOM 767 N N . ASP A 1 99 ? 4.477 5.253 -20.604 1.00 74.94 99 ASP A N 1
ATOM 768 C CA . ASP A 1 99 ? 5.180 6.500 -20.934 1.00 74.94 99 ASP A CA 1
ATOM 769 C C . ASP A 1 99 ? 5.674 7.256 -19.692 1.00 74.94 99 ASP A C 1
ATOM 771 O O . ASP A 1 99 ? 6.780 7.793 -19.679 1.00 74.94 99 ASP A O 1
ATOM 775 N N . ARG A 1 100 ? 4.907 7.240 -18.591 1.00 76.31 100 ARG A N 1
ATOM 776 C CA . ARG A 1 100 ? 5.309 7.875 -17.322 1.00 76.31 100 ARG A CA 1
ATOM 777 C C . ARG A 1 100 ? 6.435 7.105 -16.636 1.00 76.31 100 ARG A C 1
ATOM 779 O O . ARG A 1 100 ? 7.313 7.706 -16.020 1.00 76.31 100 ARG A O 1
ATOM 786 N N . VAL A 1 101 ? 6.426 5.778 -16.751 1.00 73.19 101 VAL A N 1
ATOM 787 C CA . VAL A 1 101 ? 7.483 4.908 -16.213 1.00 73.19 101 VAL A CA 1
ATOM 788 C C . VAL A 1 101 ? 8.789 5.095 -16.998 1.00 73.19 101 VAL A C 1
ATOM 790 O O . VAL A 1 101 ? 9.870 5.130 -16.396 1.00 73.19 101 VAL A O 1
ATOM 793 N N . ILE A 1 102 ? 8.691 5.258 -18.323 1.00 72.69 102 ILE A N 1
ATOM 794 C CA . ILE A 1 102 ? 9.818 5.573 -19.214 1.00 72.69 102 ILE A CA 1
ATOM 795 C C . ILE A 1 102 ? 10.361 6.977 -18.913 1.00 72.69 102 ILE A C 1
ATOM 797 O O . ILE A 1 102 ? 11.572 7.133 -18.779 1.00 72.69 102 ILE A O 1
ATOM 801 N N . ALA A 1 103 ? 9.486 7.958 -18.672 1.00 74.62 103 ALA A N 1
ATOM 802 C CA . ALA A 1 103 ? 9.835 9.329 -18.281 1.00 74.62 103 ALA A CA 1
ATOM 803 C C . ALA A 1 103 ? 10.370 9.477 -16.836 1.00 74.62 103 ALA A C 1
ATOM 805 O O . ALA A 1 103 ? 10.480 10.589 -16.321 1.00 74.62 103 ALA A O 1
ATOM 806 N N . GLY A 1 104 ? 10.684 8.374 -16.149 1.00 71.50 104 GLY A N 1
ATOM 807 C CA . GLY A 1 104 ? 11.336 8.394 -14.836 1.00 71.50 104 GLY A CA 1
ATOM 808 C C . GLY A 1 104 ? 10.404 8.535 -13.627 1.00 71.50 104 GLY A C 1
ATOM 809 O O . GLY A 1 104 ? 10.888 8.528 -12.499 1.00 71.50 104 GLY A O 1
ATOM 810 N N . GLN A 1 105 ? 9.078 8.578 -13.807 1.00 70.56 105 GLN A N 1
ATOM 811 C CA . GLN A 1 105 ? 8.099 8.581 -12.704 1.00 70.56 105 GLN A CA 1
ATOM 812 C C . GLN A 1 105 ? 7.883 7.166 -12.148 1.00 70.56 105 GLN A C 1
ATOM 814 O O . GLN A 1 105 ? 6.781 6.613 -12.204 1.00 70.56 105 GLN A O 1
ATOM 819 N N . ARG A 1 106 ? 8.963 6.549 -11.662 1.00 73.50 106 ARG A N 1
ATOM 820 C CA . ARG A 1 106 ? 8.973 5.161 -11.190 1.00 73.50 106 ARG A CA 1
ATOM 821 C C . ARG A 1 106 ? 8.607 5.089 -9.713 1.00 73.50 106 ARG A C 1
ATOM 823 O O . ARG A 1 106 ? 9.164 5.805 -8.885 1.00 73.50 106 ARG A O 1
ATOM 830 N N . SER A 1 107 ? 7.685 4.192 -9.386 1.00 81.31 107 SER A N 1
ATOM 831 C CA . SER A 1 107 ? 7.413 3.827 -7.998 1.00 81.31 107 SER A CA 1
ATOM 832 C C . SER A 1 107 ? 8.414 2.769 -7.500 1.00 81.31 107 SER A C 1
ATOM 834 O O . SER A 1 107 ? 9.115 2.160 -8.314 1.00 81.31 107 SER A O 1
ATOM 836 N N . PRO A 1 108 ? 8.471 2.502 -6.180 1.00 79.81 108 PRO A N 1
ATOM 837 C CA . PRO A 1 108 ? 9.211 1.358 -5.641 1.00 79.81 108 PRO A CA 1
ATOM 838 C C . PRO A 1 108 ? 8.746 0.013 -6.219 1.00 79.81 108 PRO A C 1
ATOM 840 O O . PRO A 1 108 ? 9.505 -0.952 -6.238 1.00 79.81 108 PRO A O 1
ATOM 843 N N . MET A 1 109 ? 7.509 -0.050 -6.719 1.00 81.75 109 MET A N 1
ATOM 844 C CA . MET A 1 109 ? 6.962 -1.233 -7.354 1.00 81.75 109 MET A CA 1
ATOM 845 C C . MET A 1 109 ? 7.320 -1.281 -8.847 1.00 81.75 109 MET A C 1
ATOM 847 O O . MET A 1 109 ? 7.018 -0.367 -9.623 1.00 81.75 109 MET A O 1
ATOM 851 N N . LYS A 1 110 ? 7.935 -2.389 -9.275 1.00 79.69 110 LYS A N 1
ATOM 852 C CA . LYS A 1 110 ? 8.316 -2.605 -10.678 1.00 79.69 110 LYS A CA 1
ATOM 853 C C . LYS A 1 110 ? 7.097 -2.520 -11.601 1.00 79.69 110 LYS A C 1
ATOM 855 O O . LYS A 1 110 ? 6.064 -3.124 -11.338 1.00 79.69 110 LYS A O 1
ATOM 860 N N . GLY A 1 111 ? 7.244 -1.782 -12.703 1.00 76.88 111 GLY A N 1
ATOM 861 C CA . GLY A 1 111 ? 6.201 -1.647 -13.725 1.00 76.88 111 GLY A CA 1
ATOM 862 C C . GLY A 1 111 ? 5.039 -0.725 -13.346 1.00 76.88 111 GLY A C 1
ATOM 863 O O . GLY A 1 111 ? 4.050 -0.696 -14.069 1.00 76.88 111 GLY A O 1
ATOM 864 N N . CYS A 1 112 ? 5.142 0.038 -12.251 1.00 83.19 112 CYS A N 1
ATOM 865 C CA . CYS A 1 112 ? 4.087 0.938 -11.790 1.00 83.19 112 CYS A CA 1
ATOM 866 C C . CYS A 1 112 ? 4.579 2.392 -11.694 1.00 83.19 112 CYS A C 1
ATOM 868 O O . CYS A 1 112 ? 5.667 2.659 -11.166 1.00 83.19 112 CYS A O 1
ATOM 870 N N . CYS A 1 113 ? 3.788 3.340 -12.210 1.00 88.50 113 CYS A N 1
ATOM 871 C CA . CYS A 1 113 ? 4.073 4.766 -12.050 1.00 88.50 113 CYS A CA 1
ATOM 872 C C . CYS A 1 113 ? 3.655 5.260 -10.656 1.00 88.50 113 CYS A C 1
ATOM 874 O O . CYS A 1 113 ? 2.851 4.620 -9.977 1.00 88.50 113 CYS A O 1
ATOM 876 N N . SER A 1 114 ? 4.166 6.418 -10.232 1.00 87.25 114 SER A N 1
ATOM 877 C CA . SER A 1 114 ? 3.904 6.967 -8.891 1.00 87.25 114 SER A CA 1
ATOM 878 C C . SER A 1 114 ? 2.413 7.099 -8.540 1.00 87.25 114 SER A C 1
ATOM 880 O O . SER A 1 114 ? 2.031 6.785 -7.417 1.00 87.25 114 SER A O 1
ATOM 882 N N . SER A 1 115 ? 1.556 7.515 -9.481 1.00 88.56 115 SER A N 1
ATOM 883 C CA . SER A 1 115 ? 0.115 7.697 -9.229 1.00 88.56 115 SER A CA 1
ATOM 884 C C . SER A 1 115 ? -0.655 6.378 -9.132 1.00 88.56 115 SER A C 1
ATOM 886 O O . SER A 1 115 ? -1.549 6.237 -8.296 1.00 88.56 115 SER A O 1
ATOM 888 N N . CYS A 1 116 ? -0.302 5.391 -9.961 1.00 89.50 116 CYS A N 1
ATOM 889 C CA . CYS A 1 116 ? -0.867 4.045 -9.861 1.00 89.50 116 CYS A CA 1
ATOM 890 C C . CYS A 1 116 ? -0.432 3.366 -8.561 1.00 89.50 116 CYS A C 1
ATOM 892 O O . CYS A 1 116 ? -1.237 2.685 -7.932 1.00 89.50 116 CYS A O 1
ATOM 894 N N . PHE A 1 117 ? 0.809 3.597 -8.127 1.00 91.31 117 PHE A N 1
ATOM 895 C CA . PHE A 1 117 ? 1.288 3.099 -6.846 1.00 91.31 117 PHE A CA 1
ATOM 896 C C . PHE A 1 117 ? 0.536 3.740 -5.679 1.00 91.31 117 PHE A C 1
ATOM 898 O O . PHE A 1 117 ? 0.071 3.020 -4.807 1.00 91.31 117 PHE A O 1
ATOM 905 N N . ASP A 1 118 ? 0.338 5.060 -5.687 1.00 92.81 118 ASP A N 1
ATOM 906 C CA . ASP A 1 118 ? -0.455 5.747 -4.661 1.00 92.81 118 ASP A CA 1
ATOM 907 C C . ASP A 1 118 ? -1.891 5.204 -4.555 1.00 92.81 118 ASP A C 1
ATOM 909 O O . ASP A 1 118 ? -2.360 4.882 -3.463 1.00 92.81 118 ASP A O 1
ATOM 913 N N . SER A 1 119 ? -2.555 4.999 -5.698 1.00 92.62 119 SER A N 1
ATOM 914 C CA . SER A 1 119 ? -3.893 4.393 -5.732 1.00 92.62 119 SER A CA 1
ATOM 915 C C . SER A 1 119 ? -3.891 2.968 -5.180 1.00 92.62 119 SER A C 1
ATOM 917 O O . SER A 1 119 ? -4.764 2.619 -4.391 1.00 92.62 119 SER A O 1
ATOM 919 N N . PHE A 1 120 ? -2.880 2.168 -5.528 1.00 92.50 120 PHE A N 1
ATOM 920 C CA . PHE A 1 120 ? -2.711 0.831 -4.967 1.00 92.50 120 PHE A CA 1
ATOM 921 C C . PHE A 1 120 ? -2.534 0.861 -3.440 1.00 92.50 120 PHE A C 1
ATOM 923 O O . PHE A 1 120 ? -3.183 0.080 -2.745 1.00 92.50 120 PHE A O 1
ATOM 930 N N . VAL A 1 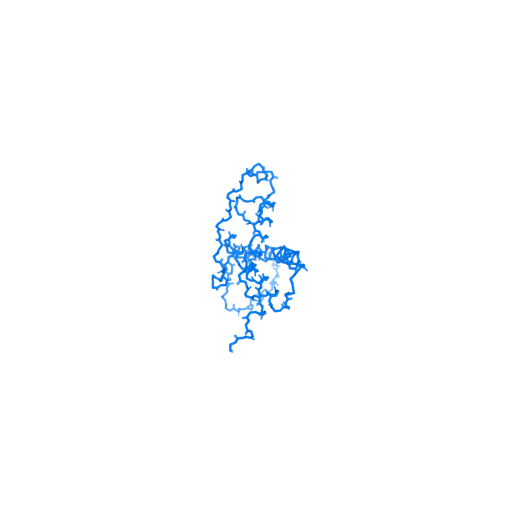121 ? -1.716 1.776 -2.899 1.00 94.88 121 VAL A N 1
ATOM 931 C CA . VAL A 1 121 ? -1.556 1.940 -1.442 1.00 94.88 121 VAL A CA 1
ATOM 932 C C . VAL A 1 121 ? -2.908 2.226 -0.790 1.00 94.88 121 VAL A C 1
ATOM 934 O O . VAL A 1 121 ? -3.278 1.543 0.166 1.00 94.88 121 VAL A O 1
ATOM 937 N N . ARG A 1 122 ? -3.673 3.182 -1.327 1.00 95.69 122 ARG A N 1
ATOM 938 C CA . ARG A 1 122 ? -5.012 3.521 -0.826 1.00 95.69 122 ARG A CA 1
ATOM 939 C C . ARG A 1 122 ? -5.954 2.316 -0.829 1.00 95.69 122 ARG A C 1
ATOM 941 O O . ARG A 1 122 ? -6.643 2.081 0.162 1.00 95.69 122 ARG A O 1
ATOM 948 N N . ASP A 1 123 ? -5.971 1.540 -1.911 1.00 94.62 123 ASP A N 1
ATOM 949 C CA . ASP A 1 123 ? -6.856 0.380 -2.057 1.00 94.62 123 ASP A CA 1
ATOM 950 C C . ASP A 1 123 ? -6.505 -0.745 -1.072 1.00 94.62 123 ASP A C 1
ATOM 952 O O . ASP A 1 123 ? -7.400 -1.396 -0.523 1.00 94.62 123 ASP A O 1
ATOM 956 N N . VAL A 1 124 ? -5.211 -0.960 -0.801 1.00 94.44 124 VAL A N 1
ATOM 957 C CA . VAL A 1 124 ? -4.754 -1.903 0.231 1.00 94.44 124 VAL A CA 1
ATOM 958 C C . VAL A 1 124 ? -5.190 -1.441 1.618 1.00 94.44 124 VAL A C 1
ATOM 960 O O . VAL A 1 124 ? -5.772 -2.237 2.358 1.00 94.44 124 VAL A O 1
ATOM 963 N N . VAL A 1 125 ? -4.955 -0.168 1.957 1.00 95.06 125 VAL A N 1
ATOM 964 C CA . VAL A 1 125 ? -5.344 0.406 3.256 1.00 95.06 125 VAL A CA 1
ATOM 965 C C . VAL A 1 125 ? -6.849 0.273 3.465 1.00 95.06 125 VAL A C 1
ATOM 967 O O . VAL A 1 125 ? -7.278 -0.266 4.485 1.00 95.06 125 VAL A O 1
ATOM 970 N N . LYS A 1 126 ? -7.649 0.676 2.470 1.00 94.00 126 LYS A N 1
ATOM 971 C CA . LYS A 1 126 ? -9.109 0.563 2.507 1.00 94.00 126 LYS A CA 1
ATOM 972 C C . LYS A 1 126 ? -9.554 -0.879 2.725 1.00 94.00 126 LYS A C 1
ATOM 974 O O . LYS A 1 126 ? -10.325 -1.155 3.631 1.00 94.00 126 LYS A O 1
ATOM 979 N N . ARG A 1 127 ? -9.014 -1.824 1.952 1.00 92.69 127 ARG A N 1
ATOM 980 C CA . ARG A 1 127 ? -9.375 -3.242 2.070 1.00 92.69 127 ARG A CA 1
ATOM 981 C C . ARG A 1 127 ? -9.044 -3.825 3.439 1.00 92.69 127 ARG A C 1
ATOM 983 O O . ARG A 1 127 ? -9.792 -4.664 3.934 1.00 92.69 127 ARG A O 1
ATOM 990 N N . ILE A 1 128 ? -7.900 -3.460 4.013 1.00 92.25 128 ILE A N 1
ATOM 991 C CA . ILE A 1 128 ? -7.523 -3.929 5.348 1.00 92.25 128 ILE A CA 1
ATOM 992 C C . ILE A 1 128 ? -8.455 -3.309 6.386 1.00 92.25 128 ILE A C 1
ATOM 994 O O . ILE A 1 128 ? -8.954 -4.049 7.226 1.00 92.25 128 ILE A O 1
ATOM 998 N N . MET A 1 129 ? -8.735 -2.007 6.295 1.00 91.00 129 MET A N 1
ATOM 999 C CA . MET A 1 129 ? -9.675 -1.306 7.173 1.00 91.00 129 MET A CA 1
ATOM 1000 C C . MET A 1 129 ? -11.080 -1.925 7.122 1.00 91.00 129 MET A C 1
ATOM 1002 O O . MET A 1 129 ? -11.622 -2.261 8.169 1.00 91.00 129 MET A O 1
ATOM 1006 N N . ASP A 1 130 ? -11.622 -2.176 5.927 1.00 88.88 130 ASP A N 1
ATOM 1007 C CA . ASP A 1 130 ? -12.955 -2.767 5.718 1.00 88.88 130 ASP A CA 1
ATOM 1008 C C . ASP A 1 130 ? -13.076 -4.187 6.301 1.00 88.88 130 ASP A C 1
ATOM 1010 O O . ASP A 1 130 ? -14.161 -4.628 6.675 1.00 88.88 130 ASP A O 1
ATOM 1014 N N . LYS A 1 131 ? -11.958 -4.923 6.378 1.00 86.19 131 LYS A N 1
ATOM 1015 C CA . LYS A 1 131 ? -11.899 -6.266 6.975 1.00 86.19 131 LYS A CA 1
ATOM 1016 C C . LYS A 1 131 ? -11.731 -6.250 8.490 1.00 86.19 131 LYS A C 1
ATOM 1018 O O . LYS A 1 131 ? -11.858 -7.310 9.107 1.00 86.19 131 LYS A O 1
ATOM 1023 N N . ARG A 1 132 ? -11.396 -5.109 9.100 1.00 81.94 132 ARG A N 1
ATOM 1024 C CA . ARG A 1 132 ? -11.301 -5.037 10.557 1.00 81.94 132 ARG A CA 1
ATOM 1025 C C . ARG A 1 132 ? -12.710 -4.987 11.131 1.00 81.94 132 ARG A C 1
ATOM 1027 O O . ARG A 1 132 ? -13.486 -4.116 10.740 1.00 81.94 132 ARG A O 1
ATOM 1034 N N . PRO A 1 133 ? -13.063 -5.915 12.038 1.00 64.19 133 PRO A N 1
ATOM 1035 C CA . PRO A 1 133 ? -14.343 -5.842 12.710 1.00 64.19 133 PRO A CA 1
ATOM 1036 C C . PRO A 1 133 ? -14.388 -4.507 13.437 1.00 64.19 133 PRO A C 1
ATOM 1038 O O . PRO A 1 133 ? -13.498 -4.181 14.227 1.00 64.19 133 PRO A O 1
ATOM 1041 N N . ARG A 1 134 ? -15.405 -3.707 13.134 1.00 64.12 134 ARG A N 1
ATOM 1042 C CA . ARG A 1 134 ? -15.633 -2.507 13.915 1.00 64.12 134 ARG A CA 1
ATOM 1043 C C . ARG A 1 134 ? -15.988 -2.977 15.326 1.00 64.12 134 ARG A C 1
ATOM 1045 O O . ARG A 1 134 ? -16.891 -3.795 15.489 1.00 64.12 134 ARG A O 1
ATOM 1052 N N . GLN A 1 135 ? -15.262 -2.499 16.329 1.00 55.16 135 GLN A N 1
ATOM 1053 C CA . GLN A 1 135 ? -15.320 -3.024 17.700 1.00 55.16 135 GLN A CA 1
ATOM 1054 C C . GLN A 1 135 ? -16.726 -2.972 18.340 1.00 55.16 135 GLN A C 1
ATOM 1056 O O . GLN A 1 135 ? -16.969 -3.665 19.322 1.00 55.16 135 GLN A O 1
ATOM 1061 N N . TRP A 1 136 ? -17.687 -2.251 17.746 1.00 48.59 136 TRP A N 1
ATOM 1062 C CA . TRP A 1 136 ? -19.098 -2.248 18.158 1.00 48.59 136 TRP A CA 1
ATOM 1063 C C . TRP A 1 136 ? -19.866 -3.555 17.883 1.00 48.59 136 TRP A C 1
ATOM 1065 O O . TRP A 1 136 ? -20.992 -3.683 18.353 1.00 48.59 136 TRP A O 1
ATOM 1075 N N . LEU A 1 137 ? -19.290 -4.542 17.183 1.00 52.06 137 LEU A N 1
ATOM 1076 C CA . LEU A 1 137 ? -19.931 -5.849 16.945 1.00 52.06 137 LEU A CA 1
ATOM 1077 C C . LEU A 1 137 ? -19.492 -6.968 17.909 1.00 52.06 137 LEU A C 1
ATOM 1079 O O . LEU A 1 137 ? -19.982 -8.087 17.778 1.00 52.06 137 LEU A O 1
ATOM 1083 N N . THR A 1 138 ? -18.603 -6.704 18.876 1.00 51.66 138 THR A N 1
ATOM 1084 C CA . THR A 1 138 ? -18.011 -7.770 19.718 1.00 51.66 138 THR A CA 1
ATOM 1085 C C . THR A 1 138 ? -18.407 -7.719 21.201 1.00 51.66 138 THR A C 1
ATOM 1087 O O . THR A 1 138 ? -17.865 -8.479 21.995 1.00 51.66 138 THR A O 1
ATOM 1090 N N . LEU A 1 139 ? -19.363 -6.874 21.604 1.00 48.91 139 LEU A N 1
ATOM 1091 C CA . LEU A 1 139 ? -19.877 -6.821 22.988 1.00 48.91 139 LEU A CA 1
ATOM 1092 C C . LEU A 1 139 ? -21.327 -7.313 23.097 1.00 48.91 139 LEU A C 1
ATOM 1094 O O . LEU A 1 139 ? -22.179 -6.657 23.690 1.00 48.91 139 LEU A O 1
ATOM 1098 N N . GLY A 1 140 ? -21.619 -8.470 22.508 1.00 53.72 140 GLY A N 1
ATOM 1099 C CA . GLY A 1 140 ? -22.956 -9.054 22.567 1.00 53.72 140 GLY A CA 1
ATOM 1100 C C . GLY A 1 140 ? -22.960 -10.554 22.333 1.00 53.72 140 GLY A C 1
ATOM 1101 O O . GLY A 1 140 ? -23.581 -10.991 21.371 1.00 53.72 140 GLY A O 1
ATOM 1102 N N . LEU A 1 14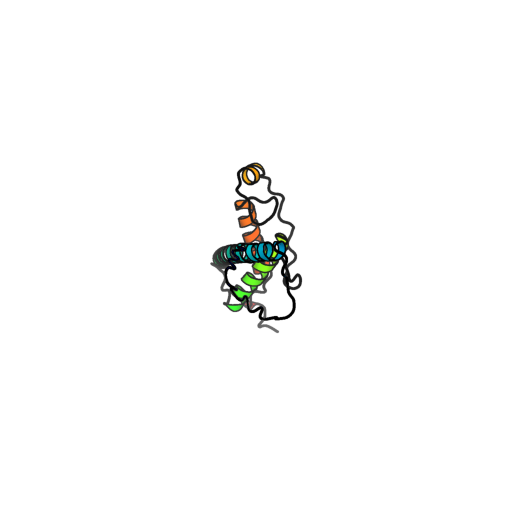1 ? -22.255 -11.312 23.176 1.00 39.06 141 LEU A N 1
ATOM 1103 C CA . LEU A 1 141 ? -22.449 -12.751 23.392 1.00 39.06 141 LEU A CA 1
ATOM 1104 C C . LEU A 1 141 ? -22.043 -13.107 24.825 1.00 39.06 141 LEU A C 1
ATOM 1106 O O . LEU A 1 141 ? -20.939 -12.683 25.233 1.00 39.06 141 LEU A O 1
#

Organism: NCBI:txid2511006

Radius of gyration: 23.55 Å; chains: 1; bounding box: 98×25×44 Å

Sequence (141 aa):
MPGNKQPHEFGSKAMTRPGVTLSSNQVREESQFYDVKEKLQSMVKNHLGSLSHDTELDHDTFKDISRSSTHTILAACGLEHKRSEVHTVPPPSTCIHIDRVIAGQRSPMKGCCSSCFDSFVRDVVKRIMDKRPRQWLTLGL

Foldseek 3Di:
DDDDDDDDDPDPPPPDDDDDPPPPVNVVLVVVLVVLLVVLLVLLLVLLCVLCVVPDDDPVNSVLLSQLLSQQVCVLLVNHDDPVSYDDDPNQPQDPPVVQVVVVQDDSHPRDGPVSSSVVSNVSSVVSVVPDPRVVVPPDD

Secondary structure (DSSP, 8-state):
-----------------------HHHHHHHHHHHHHHHHHHHHHHHHHHHHTTTS---HHHHHHHHHHHHHHHHHHTT--S-GGG----PPPPPPS-HHHHHTT-B-SSTT-BHHHHHHHHHHHHHHHHHHSPPGGGSS--

pLDDT: mean 75.71, std 17.77, range [36.84, 97.38]